Protein AF-A0A954UZG6-F1 (afdb_monomer_lite)

Sequence (116 aa):
MIPKDFITAWREHAPWILDAQVEQDLVLPLTGQQRVSPSDVVECFEAYLQQSGLRVSRAEFEANLAAKKTDRVFLSDMRSLLRQDARDFDTALAIDQVLENYVSLLPGAPWKGEKR

Secondary structure (DSSP, 8-state):
---HHHHHHHTTT---SSHHHHHHHHHTTTTT-S---HHHHHHHHHHHHHHTT----HHHHHHHHHHHHH-HHHHHHHHHH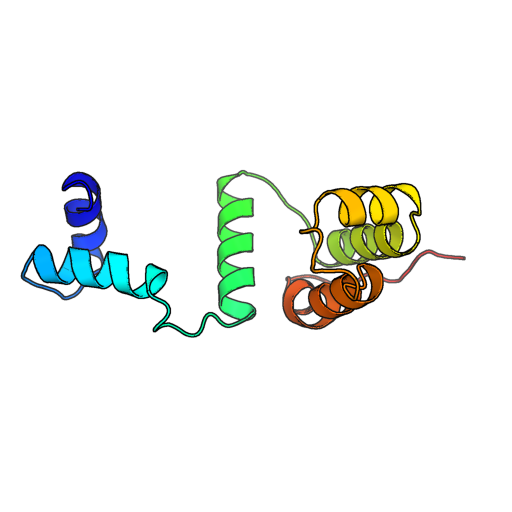S-TT-TT--HHHHHHHHHHHTGGGSSSPPP-----

Structure (mmCIF, N/CA/C/O backbone):
data_AF-A0A954UZG6-F1
#
_entry.id   AF-A0A954UZG6-F1
#
loop_
_atom_site.group_PDB
_atom_site.id
_atom_site.type_symbol
_atom_site.label_atom_id
_atom_site.label_alt_id
_atom_site.label_comp_id
_atom_site.label_asym_id
_atom_site.label_entity_id
_atom_site.label_seq_id
_atom_site.pdbx_PDB_ins_code
_atom_site.Cartn_x
_atom_site.Cartn_y
_atom_site.Cartn_z
_atom_site.occupancy
_atom_site.B_iso_or_equiv
_atom_site.auth_seq_id
_atom_site.auth_comp_id
_atom_site.auth_asym_id
_atom_site.auth_atom_id
_atom_site.pdbx_PDB_model_num
ATOM 1 N N . MET A 1 1 ? 4.000 28.529 5.828 1.00 62.19 1 MET A N 1
ATOM 2 C CA . MET A 1 1 ? 3.173 28.983 6.957 1.00 62.19 1 MET A CA 1
ATOM 3 C C . MET A 1 1 ? 1.832 28.292 6.824 1.00 62.19 1 MET A C 1
ATOM 5 O O . MET A 1 1 ? 1.206 28.436 5.775 1.00 62.19 1 MET A O 1
ATOM 9 N N . ILE A 1 2 ? 1.470 27.456 7.791 1.00 64.38 2 ILE A N 1
ATOM 10 C CA . ILE A 1 2 ? 0.232 26.663 7.760 1.00 64.38 2 ILE A CA 1
ATOM 11 C C . ILE A 1 2 ? -0.966 27.598 8.021 1.00 64.38 2 ILE A C 1
ATOM 13 O O . ILE A 1 2 ? -0.858 28.495 8.859 1.00 64.38 2 ILE A O 1
ATOM 17 N N . PRO A 1 3 ? -2.103 27.454 7.309 1.00 76.88 3 PRO A N 1
ATOM 18 C CA . PRO A 1 3 ? -3.289 28.266 7.579 1.00 76.88 3 PRO A CA 1
ATOM 19 C C . PRO A 1 3 ? -3.791 28.088 9.020 1.00 76.88 3 PRO A C 1
ATOM 21 O O . PRO A 1 3 ? -3.823 26.972 9.539 1.00 76.88 3 PRO A O 1
ATOM 24 N N . LYS A 1 4 ? -4.219 29.190 9.655 1.00 71.62 4 LYS A N 1
ATOM 25 C CA . LYS A 1 4 ? -4.636 29.215 11.071 1.00 71.62 4 LYS A CA 1
ATOM 26 C C . LYS A 1 4 ? -5.756 28.230 11.402 1.00 71.62 4 LYS A C 1
ATOM 28 O O . LYS A 1 4 ? -5.760 27.691 12.502 1.00 71.62 4 LYS A O 1
ATOM 33 N N . ASP A 1 5 ? -6.635 27.944 10.450 1.00 77.00 5 ASP A N 1
ATOM 34 C CA . ASP A 1 5 ? -7.758 27.022 10.641 1.00 77.00 5 ASP A CA 1
ATOM 35 C C . ASP A 1 5 ? -7.280 25.601 10.994 1.00 77.00 5 ASP A C 1
ATOM 37 O O . ASP A 1 5 ? -7.848 24.947 11.867 1.00 77.00 5 ASP A O 1
ATOM 41 N N . PHE A 1 6 ? -6.168 25.153 10.397 1.00 69.56 6 PHE A N 1
ATOM 42 C CA . PHE A 1 6 ? -5.555 23.857 10.711 1.00 69.56 6 PHE A CA 1
ATOM 43 C C . PHE A 1 6 ? -4.847 23.860 12.072 1.00 69.56 6 PHE A C 1
ATOM 45 O O . PHE A 1 6 ? -4.890 22.864 12.791 1.00 69.56 6 PHE A O 1
ATOM 52 N N . ILE A 1 7 ? -4.246 24.991 12.459 1.00 67.44 7 ILE A N 1
ATOM 53 C CA . ILE A 1 7 ? -3.619 25.171 13.779 1.00 67.44 7 ILE A CA 1
ATOM 54 C C . ILE A 1 7 ? -4.689 25.101 14.880 1.00 67.44 7 ILE A C 1
ATOM 56 O O . ILE A 1 7 ? -4.490 24.451 15.904 1.00 67.44 7 ILE A O 1
ATOM 60 N N . THR A 1 8 ? -5.844 25.738 14.670 1.00 74.25 8 THR A N 1
ATOM 61 C CA . THR A 1 8 ? -6.954 25.725 15.631 1.00 74.25 8 THR A CA 1
ATOM 62 C C . THR A 1 8 ? -7.562 24.332 15.791 1.00 74.25 8 THR A C 1
ATOM 64 O O . THR A 1 8 ? -7.784 23.920 16.925 1.00 74.25 8 THR A O 1
ATOM 67 N N . ALA A 1 9 ? -7.765 23.585 14.701 1.00 74.25 9 ALA A N 1
ATOM 68 C CA . ALA A 1 9 ? -8.306 22.224 14.765 1.00 74.25 9 ALA A CA 1
ATOM 69 C C . ALA A 1 9 ? -7.365 21.239 15.490 1.00 74.25 9 ALA A C 1
ATOM 71 O O . ALA A 1 9 ? -7.809 20.423 16.295 1.00 74.25 9 ALA A O 1
ATOM 72 N N . TRP A 1 10 ? -6.051 21.335 15.256 1.00 70.69 10 TRP A N 1
ATOM 73 C CA . TRP A 1 10 ? -5.071 20.440 15.888 1.00 70.69 10 TRP A CA 1
ATOM 74 C C . TRP A 1 10 ? -4.840 20.744 17.378 1.00 70.69 10 TRP A C 1
ATOM 76 O O . TRP A 1 10 ? -4.401 19.880 18.137 1.00 70.69 10 TRP A O 1
ATOM 86 N N . ARG A 1 11 ? -5.199 21.950 17.835 1.00 74.44 11 ARG A N 1
ATOM 87 C CA . ARG A 1 11 ? -5.082 22.371 19.240 1.00 74.44 11 ARG A CA 1
ATOM 88 C C . ARG A 1 11 ? -5.907 21.522 20.206 1.00 74.44 11 ARG A C 1
ATOM 90 O O . ARG A 1 11 ? -5.558 21.442 21.376 1.00 74.44 11 ARG A O 1
ATOM 97 N N . GLU A 1 12 ? -6.977 20.885 19.735 1.00 75.81 12 GLU A N 1
ATOM 98 C CA . GLU A 1 12 ? -7.786 19.982 20.564 1.00 75.81 12 GLU A CA 1
ATOM 99 C C . GLU A 1 12 ? -7.026 18.709 20.968 1.00 75.81 12 GLU A C 1
ATOM 101 O O . GLU A 1 12 ? -7.334 18.106 21.993 1.00 75.81 12 GLU A O 1
ATOM 106 N N . HIS A 1 13 ? -6.014 18.324 20.187 1.00 70.06 13 HIS A N 1
ATOM 107 C CA . HIS A 1 13 ? -5.254 17.087 20.364 1.00 70.06 13 HIS A CA 1
ATOM 108 C C . HIS A 1 13 ? -3.807 17.341 20.818 1.00 70.06 13 HIS A C 1
ATOM 110 O O . HIS A 1 13 ? -3.174 16.454 21.390 1.00 70.06 13 HIS A O 1
ATOM 116 N N . ALA A 1 14 ? -3.279 18.547 20.587 1.00 68.88 14 ALA A N 1
ATOM 117 C CA . ALA A 1 14 ? -1.903 18.903 20.907 1.00 68.88 14 ALA A CA 1
ATOM 118 C C . ALA A 1 14 ? -1.766 19.506 22.324 1.00 68.88 14 ALA A C 1
ATOM 120 O O . ALA A 1 14 ? -2.500 20.430 22.676 1.00 68.88 14 ALA A O 1
ATOM 121 N N . PRO A 1 15 ? -0.773 19.087 23.132 1.00 77.00 15 PRO A N 1
ATOM 122 C CA . PRO A 1 15 ? -0.575 19.590 24.497 1.00 77.00 15 PRO A CA 1
ATOM 123 C C . PRO A 1 15 ? 0.059 20.997 24.561 1.00 77.00 15 PRO A C 1
ATOM 125 O O . PRO A 1 15 ? 0.458 21.452 25.635 1.00 77.00 15 PRO A O 1
ATOM 128 N N . TRP A 1 16 ? 0.210 21.687 23.426 1.00 77.31 16 TRP A N 1
ATOM 129 C CA . TRP A 1 16 ? 1.030 22.894 23.301 1.00 77.31 16 TRP A CA 1
ATOM 130 C C . TRP A 1 16 ? 0.223 24.190 23.449 1.00 77.31 16 TRP A C 1
ATOM 132 O O . TRP A 1 16 ? -0.877 24.342 22.923 1.00 77.31 16 TRP A O 1
ATOM 142 N N . ILE A 1 17 ? 0.811 25.168 24.145 1.00 74.25 17 ILE A N 1
ATOM 143 C CA . ILE A 1 17 ? 0.149 26.439 24.482 1.00 74.25 17 ILE A CA 1
ATOM 144 C C . ILE A 1 17 ? 0.275 27.464 23.347 1.00 74.25 17 ILE A C 1
ATOM 146 O O . ILE A 1 17 ? -0.627 28.282 23.163 1.00 74.25 17 ILE A O 1
ATOM 150 N N . LEU A 1 18 ? 1.375 27.441 22.589 1.00 81.00 18 LEU A N 1
ATOM 151 C CA . LEU A 1 18 ? 1.670 28.438 21.558 1.00 81.00 18 LEU A CA 1
ATOM 152 C C . LEU A 1 18 ? 1.354 27.911 20.154 1.00 81.00 18 LEU A C 1
ATOM 154 O O . LEU A 1 18 ? 1.793 26.825 19.781 1.00 81.00 18 LEU A O 1
ATOM 158 N N . ASP A 1 19 ? 0.698 28.735 19.335 1.00 78.19 19 ASP A N 1
ATOM 159 C CA . ASP A 1 19 ? 0.338 28.407 17.946 1.00 78.19 19 ASP A CA 1
ATOM 160 C C . ASP A 1 19 ? 1.563 28.031 17.092 1.00 78.19 19 ASP A C 1
ATOM 162 O O . ASP A 1 19 ? 1.489 27.137 16.258 1.00 78.19 19 ASP A O 1
ATOM 166 N N . ALA A 1 20 ? 2.719 28.652 17.351 1.00 75.69 20 ALA A N 1
ATOM 167 C CA . ALA A 1 20 ? 3.974 28.326 16.671 1.00 75.69 20 ALA A CA 1
ATOM 168 C C . ALA A 1 20 ? 4.494 26.912 16.999 1.00 75.69 20 ALA A C 1
ATOM 170 O O . ALA A 1 20 ? 5.166 26.302 16.173 1.00 75.69 20 ALA A O 1
ATOM 171 N N . GLN A 1 21 ? 4.190 26.382 18.189 1.00 71.81 21 GLN A N 1
ATOM 172 C CA . GLN A 1 21 ? 4.551 25.013 18.574 1.00 71.81 21 GLN A CA 1
ATOM 173 C C . GLN A 1 21 ? 3.598 23.999 17.943 1.00 71.81 21 GLN A C 1
ATOM 175 O O . GLN A 1 21 ? 4.041 22.943 17.512 1.00 71.81 21 GLN A O 1
ATOM 180 N N . VAL A 1 22 ? 2.314 24.347 17.819 1.00 71.69 22 VAL A N 1
ATOM 181 C CA . VAL A 1 22 ? 1.327 23.552 17.073 1.00 71.69 22 VAL A CA 1
ATOM 182 C C . VAL A 1 22 ? 1.681 23.521 15.581 1.00 71.69 22 VAL A C 1
ATOM 184 O O . VAL A 1 22 ? 1.643 22.463 14.965 1.00 71.69 22 VAL A O 1
ATOM 187 N N . GLU A 1 23 ? 2.106 24.648 15.001 1.00 71.50 23 GLU A N 1
ATOM 188 C CA . GLU A 1 23 ? 2.611 24.695 13.622 1.00 71.50 23 GLU A CA 1
ATOM 189 C C . GLU A 1 23 ? 3.891 23.858 13.456 1.00 71.50 23 GLU A C 1
ATOM 191 O O . GLU A 1 23 ? 4.007 23.123 12.479 1.00 71.50 23 GLU A O 1
ATOM 196 N N . GLN A 1 24 ? 4.833 23.905 14.407 1.00 65.81 24 GLN A N 1
ATOM 197 C CA . GLN A 1 24 ? 6.018 23.035 14.385 1.00 65.81 24 GLN A CA 1
ATOM 198 C C . GLN A 1 24 ? 5.658 21.549 14.497 1.00 65.81 24 GLN A C 1
ATOM 200 O O . GLN A 1 24 ? 6.232 20.749 13.766 1.00 65.81 24 GLN A O 1
ATOM 205 N N . ASP A 1 25 ? 4.702 21.186 15.352 1.00 68.25 25 ASP A N 1
ATOM 206 C CA . ASP A 1 25 ? 4.195 19.818 15.508 1.00 68.25 25 ASP A CA 1
ATOM 207 C C . ASP A 1 25 ? 3.499 19.313 14.238 1.00 68.25 25 ASP A C 1
ATOM 209 O O . ASP A 1 25 ? 3.684 18.171 13.850 1.00 68.25 25 ASP A O 1
ATOM 213 N N . LEU A 1 26 ? 2.784 20.179 13.515 1.00 66.62 26 LEU A N 1
ATOM 214 C CA . LEU A 1 26 ? 2.226 19.864 12.194 1.00 66.62 26 LEU A CA 1
ATOM 215 C C . LEU A 1 26 ? 3.310 19.706 11.111 1.00 66.62 26 LEU A C 1
ATOM 217 O O . LEU A 1 26 ? 3.137 18.953 10.153 1.00 66.62 26 LEU A O 1
ATOM 221 N N . VAL A 1 27 ? 4.434 20.415 11.242 1.00 64.94 27 VAL A N 1
ATOM 222 C CA . VAL A 1 27 ? 5.568 20.356 10.307 1.00 64.94 27 VAL A CA 1
ATOM 223 C C . VAL A 1 27 ? 6.495 19.167 10.598 1.00 64.94 27 VAL A C 1
ATOM 225 O O . VAL A 1 27 ? 7.066 18.611 9.665 1.00 64.94 27 VAL A O 1
ATOM 228 N N . LEU A 1 28 ? 6.644 18.739 11.852 1.00 58.75 28 LEU A N 1
ATOM 229 C CA . LEU A 1 28 ? 7.558 17.668 12.281 1.00 58.75 28 LEU A CA 1
ATOM 230 C C . LEU A 1 28 ? 7.314 16.293 11.610 1.00 58.75 28 LEU A C 1
ATOM 232 O O . LEU A 1 28 ? 8.291 15.655 11.201 1.00 58.75 28 LEU A O 1
ATOM 236 N N . PRO A 1 29 ? 6.062 15.841 11.394 1.00 56.78 29 PRO A N 1
ATOM 237 C CA . PRO A 1 29 ? 5.753 14.664 10.583 1.00 56.78 29 PRO A CA 1
ATOM 238 C C . PRO A 1 29 ? 6.189 14.820 9.121 1.00 56.78 29 PRO A C 1
ATOM 240 O O . PRO A 1 29 ? 6.600 13.849 8.490 1.00 56.78 29 PRO A O 1
ATOM 243 N N . LEU A 1 30 ? 6.149 16.045 8.585 1.00 54.38 30 LEU A N 1
ATOM 244 C CA . LEU A 1 30 ? 6.547 16.368 7.211 1.00 54.38 30 LEU A CA 1
ATOM 245 C C . LEU A 1 30 ? 8.068 16.574 7.058 1.00 54.38 30 LEU A C 1
ATOM 247 O O . LEU A 1 30 ? 8.573 16.528 5.938 1.00 54.38 30 LEU A O 1
ATOM 251 N N . THR A 1 31 ? 8.808 16.784 8.155 1.00 56.31 31 THR A N 1
ATOM 252 C CA . THR A 1 31 ? 10.274 16.978 8.165 1.00 56.31 31 THR A CA 1
ATOM 253 C C . THR A 1 31 ? 11.068 15.737 8.587 1.00 56.31 31 THR A C 1
ATOM 255 O O . THR A 1 31 ? 12.297 15.788 8.646 1.00 56.31 31 THR A O 1
ATOM 258 N N . GLY A 1 32 ? 10.402 14.595 8.793 1.00 54.75 32 GLY A N 1
ATOM 259 C CA . GLY A 1 32 ? 11.051 13.279 8.829 1.00 54.75 32 GLY A CA 1
ATOM 260 C C . GLY A 1 32 ? 11.675 12.865 10.165 1.00 54.75 32 GLY A C 1
ATOM 261 O O . GLY A 1 32 ? 12.545 11.996 10.172 1.00 54.75 32 GLY A O 1
ATOM 262 N N . GLN A 1 33 ? 11.253 13.440 11.298 1.00 54.66 33 GLN A N 1
ATOM 263 C CA . GLN A 1 33 ? 11.718 12.976 12.618 1.00 54.66 33 GLN A CA 1
ATOM 264 C C . GLN A 1 33 ? 10.901 11.809 13.194 1.00 54.66 33 GLN A C 1
ATOM 266 O O . GLN A 1 33 ? 11.409 11.071 14.039 1.00 54.66 33 GLN A O 1
ATOM 271 N N . GLN A 1 34 ? 9.682 11.579 12.701 1.00 58.91 34 GLN A N 1
ATOM 272 C CA . GLN A 1 34 ? 8.888 10.409 13.068 1.00 58.91 34 GLN A CA 1
ATOM 273 C C . GLN A 1 34 ? 9.229 9.249 12.121 1.00 58.91 34 GLN A C 1
ATOM 275 O O . GLN A 1 34 ? 8.957 9.309 10.921 1.00 58.91 34 GLN A O 1
ATOM 280 N N . ARG A 1 35 ? 9.826 8.171 12.644 1.00 66.75 35 ARG A N 1
ATOM 281 C CA . ARG A 1 35 ? 9.919 6.906 11.901 1.00 66.75 35 ARG A CA 1
ATOM 282 C C . ARG A 1 35 ? 8.508 6.343 11.752 1.00 66.75 35 ARG A C 1
ATOM 284 O O . ARG A 1 35 ? 7.974 5.808 12.714 1.00 66.75 35 ARG A O 1
ATOM 291 N N . VAL A 1 36 ? 7.934 6.463 10.560 1.00 79.06 36 VAL A N 1
ATOM 292 C CA . VAL A 1 36 ? 6.674 5.800 10.213 1.00 79.06 36 VAL A CA 1
ATOM 293 C C . VAL A 1 36 ? 6.946 4.303 10.091 1.00 79.06 36 VAL A C 1
ATOM 295 O O . VAL A 1 36 ? 7.778 3.879 9.284 1.00 79.06 36 VAL A O 1
ATOM 298 N N . SER A 1 37 ? 6.284 3.503 10.919 1.00 89.69 37 SER A N 1
ATOM 299 C CA . SER A 1 37 ? 6.337 2.046 10.848 1.00 89.69 37 SER A CA 1
ATOM 300 C C . SER A 1 37 ? 5.312 1.509 9.836 1.00 89.69 37 SER A C 1
ATOM 302 O O . SER A 1 37 ? 4.332 2.190 9.529 1.00 89.69 37 SER A O 1
ATOM 304 N N . PRO A 1 38 ? 5.486 0.286 9.303 1.00 91.88 38 PRO A N 1
ATOM 305 C CA . PRO A 1 38 ? 4.487 -0.316 8.421 1.00 91.88 38 PRO A CA 1
ATOM 306 C C . PRO A 1 38 ? 3.093 -0.436 9.052 1.00 91.88 38 PRO A C 1
ATOM 308 O O . PRO A 1 38 ? 2.103 -0.251 8.349 1.00 91.88 38 PRO A O 1
ATOM 311 N N . SER A 1 39 ? 3.005 -0.669 10.367 1.00 89.69 39 SER A N 1
ATOM 312 C CA . SER A 1 39 ? 1.727 -0.680 11.090 1.00 89.69 39 SER A CA 1
ATOM 313 C C . SER A 1 39 ? 1.033 0.677 11.068 1.00 89.69 39 SER A C 1
ATOM 315 O O . SER A 1 39 ? -0.165 0.715 10.811 1.00 89.69 39 SER A O 1
ATOM 317 N N . ASP A 1 40 ? 1.774 1.780 11.229 1.00 89.56 40 ASP A N 1
ATOM 318 C CA . ASP A 1 40 ? 1.191 3.130 11.169 1.00 89.56 40 ASP A CA 1
ATOM 319 C C . ASP A 1 40 ? 0.597 3.408 9.779 1.00 89.56 40 ASP A C 1
ATOM 321 O O . ASP A 1 40 ? -0.463 4.016 9.646 1.00 89.56 40 ASP A O 1
ATOM 325 N N . VAL A 1 41 ? 1.265 2.934 8.717 1.00 90.94 41 VAL A N 1
ATOM 326 C CA . VAL A 1 41 ? 0.765 3.063 7.338 1.00 90.94 41 VAL A CA 1
ATOM 327 C C . VAL A 1 41 ? -0.518 2.262 7.140 1.00 90.94 41 VAL A C 1
ATOM 329 O O . VAL A 1 41 ? -1.454 2.757 6.512 1.00 90.94 41 VAL A O 1
ATOM 332 N N . VAL A 1 42 ? -0.562 1.032 7.654 1.00 92.88 42 VAL A N 1
ATOM 333 C CA . VAL A 1 42 ? -1.727 0.148 7.523 1.00 92.88 42 VAL A CA 1
ATOM 334 C C . VAL A 1 42 ? -2.919 0.707 8.293 1.00 92.88 42 VAL A C 1
ATOM 336 O O . VAL A 1 42 ? -4.000 0.790 7.718 1.00 92.88 42 VAL A O 1
ATOM 339 N N . GLU A 1 43 ? -2.717 1.200 9.515 1.00 90.38 43 GLU A N 1
ATOM 340 C CA . GLU A 1 43 ? -3.770 1.848 10.307 1.00 90.38 43 GLU A CA 1
ATOM 341 C C . GLU A 1 43 ? -4.347 3.075 9.582 1.00 90.38 43 GLU A C 1
ATOM 343 O O . GLU A 1 43 ? -5.565 3.214 9.433 1.00 90.38 43 GLU A O 1
ATOM 348 N N . CYS A 1 44 ? -3.479 3.936 9.040 1.00 91.25 44 CYS A N 1
ATOM 349 C CA . CYS A 1 44 ? -3.901 5.084 8.235 1.00 91.25 44 CYS A CA 1
ATOM 350 C C . CYS A 1 44 ? -4.700 4.658 6.994 1.00 91.25 44 CYS A C 1
ATOM 352 O O . CYS A 1 44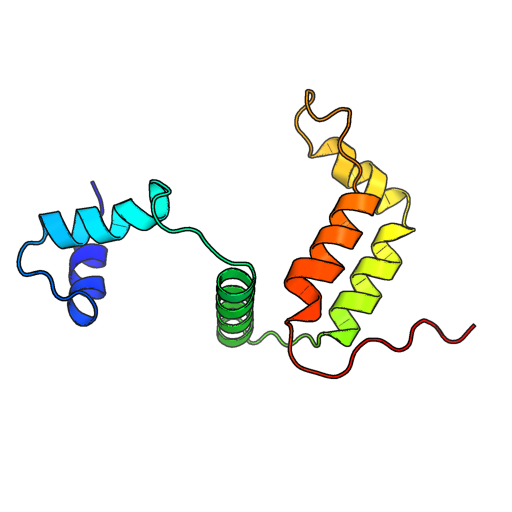 ? -5.700 5.285 6.634 1.00 91.25 44 CYS A O 1
ATOM 354 N N . PHE A 1 45 ? -4.269 3.586 6.330 1.00 91.44 45 PHE A N 1
ATOM 355 C CA . PHE A 1 45 ? -4.944 3.052 5.156 1.00 91.44 45 PHE A CA 1
ATOM 356 C C . PHE A 1 45 ? -6.328 2.470 5.494 1.00 91.44 45 PHE A C 1
ATOM 358 O O . PHE A 1 45 ? -7.292 2.722 4.767 1.00 91.44 45 PHE A O 1
ATOM 365 N N . GLU A 1 46 ? -6.471 1.763 6.615 1.00 90.25 46 GLU A N 1
ATOM 366 C CA . GLU A 1 46 ? -7.766 1.266 7.096 1.00 90.25 46 GLU A CA 1
ATOM 367 C C . GLU A 1 46 ? -8.726 2.411 7.435 1.00 90.25 46 GLU A C 1
ATOM 369 O O . GLU A 1 46 ? -9.886 2.397 7.006 1.00 90.25 46 GLU A O 1
ATOM 374 N N . ALA A 1 47 ? -8.236 3.448 8.120 1.00 88.44 47 ALA A N 1
ATOM 375 C CA . ALA A 1 47 ? -9.017 4.645 8.417 1.00 88.44 47 ALA A CA 1
ATOM 376 C C . ALA A 1 47 ? -9.501 5.345 7.134 1.00 88.44 47 ALA A C 1
ATOM 378 O O . ALA A 1 47 ? -10.665 5.751 7.045 1.00 88.44 47 ALA A O 1
ATOM 379 N N . TYR A 1 48 ? -8.642 5.437 6.113 1.00 91.06 48 TYR A N 1
ATOM 380 C CA . TYR A 1 48 ? -8.998 5.985 4.802 1.00 91.06 48 TYR A CA 1
ATOM 381 C C . TYR A 1 48 ? -10.112 5.182 4.114 1.00 91.06 48 TYR A C 1
ATOM 383 O O . TYR A 1 48 ? -11.077 5.767 3.609 1.00 91.06 48 TYR A O 1
ATOM 391 N N . LEU A 1 49 ? -10.008 3.850 4.106 1.00 89.62 49 LEU A N 1
ATOM 392 C CA . LEU A 1 49 ? -11.024 2.980 3.510 1.00 89.62 49 LEU A CA 1
ATOM 393 C C . LEU A 1 49 ? -12.370 3.130 4.220 1.00 89.62 49 LEU A C 1
ATOM 395 O O . LEU A 1 49 ? -13.397 3.295 3.559 1.00 89.62 49 LEU A O 1
ATOM 399 N N . GLN A 1 50 ? -12.357 3.153 5.555 1.00 87.44 50 GLN A N 1
ATOM 400 C CA . GLN A 1 50 ? -13.558 3.335 6.362 1.00 87.44 50 GLN A CA 1
ATOM 401 C C . GLN A 1 50 ? -14.243 4.677 6.075 1.00 87.44 50 GLN A C 1
ATOM 403 O O . GLN A 1 50 ? -15.457 4.703 5.874 1.00 87.44 50 GLN A O 1
ATOM 408 N N . GLN A 1 51 ? -13.486 5.778 6.013 1.00 89.88 51 GLN A N 1
ATOM 409 C CA . GLN A 1 51 ? -14.032 7.100 5.678 1.00 89.88 51 GLN A CA 1
ATOM 410 C C . GLN A 1 51 ? -14.565 7.165 4.243 1.00 89.88 51 GLN A C 1
ATOM 412 O O . GLN A 1 51 ? -15.575 7.817 3.988 1.00 89.88 51 GLN A O 1
ATOM 417 N N . SER A 1 52 ? -13.925 6.452 3.315 1.00 91.00 52 SER A N 1
ATOM 418 C CA . SER A 1 52 ? -14.346 6.375 1.911 1.00 91.00 52 SER A CA 1
ATOM 419 C C . SER A 1 52 ? -15.515 5.406 1.680 1.00 91.00 52 SER A C 1
ATOM 421 O O . SER A 1 52 ? -15.986 5.272 0.552 1.00 91.00 52 SER A O 1
ATOM 423 N N . GLY A 1 53 ? -15.977 4.699 2.721 1.00 91.00 53 GLY A N 1
ATOM 424 C CA . GLY A 1 53 ? -17.014 3.668 2.618 1.00 91.00 53 GLY A CA 1
ATOM 425 C C . GLY A 1 53 ? -16.583 2.429 1.825 1.00 91.00 53 GLY A C 1
ATOM 426 O O . GLY A 1 53 ? -17.428 1.625 1.430 1.00 91.00 53 GLY A O 1
ATOM 427 N N . LEU A 1 54 ? -15.282 2.267 1.580 1.00 90.06 54 LEU A N 1
ATOM 428 C CA . LEU A 1 54 ? -14.712 1.139 0.856 1.00 90.06 54 LEU A CA 1
ATOM 429 C C . LEU A 1 54 ? -14.361 0.018 1.833 1.00 90.06 54 LEU A C 1
ATOM 431 O O . LEU A 1 54 ? -13.977 0.250 2.978 1.00 90.06 54 LEU A O 1
ATOM 435 N N . ARG A 1 55 ? -14.486 -1.225 1.372 1.00 86.56 55 ARG A N 1
ATOM 436 C CA . ARG A 1 55 ? -14.064 -2.410 2.119 1.00 86.56 55 ARG A CA 1
ATOM 437 C C . ARG A 1 55 ? -13.275 -3.315 1.202 1.00 86.56 55 ARG A C 1
ATOM 439 O O . ARG A 1 55 ? -13.693 -3.569 0.078 1.00 86.56 55 ARG A O 1
ATOM 446 N N . VAL A 1 56 ? -12.151 -3.791 1.708 1.00 86.75 56 VAL A N 1
ATOM 447 C CA . VAL A 1 56 ? -11.300 -4.761 1.035 1.00 86.75 56 VAL A CA 1
ATOM 448 C C . VAL A 1 56 ? -10.603 -5.581 2.108 1.00 86.75 56 VAL A C 1
ATOM 450 O O . VAL A 1 56 ? -10.117 -5.055 3.106 1.00 86.75 56 VAL A O 1
ATOM 453 N N . SER A 1 57 ? -10.630 -6.890 1.933 1.00 91.06 57 SER A N 1
ATOM 454 C CA . SER A 1 57 ? -10.008 -7.852 2.827 1.00 91.06 57 SER A CA 1
ATOM 455 C C . SER A 1 57 ? -8.550 -8.086 2.455 1.00 91.06 57 SER A C 1
ATOM 457 O O . SER A 1 57 ? -8.139 -7.908 1.304 1.00 91.06 57 SER A O 1
ATOM 459 N N . ARG A 1 58 ? -7.774 -8.587 3.419 1.00 94.44 58 ARG A N 1
ATOM 460 C CA . ARG A 1 58 ? -6.417 -9.080 3.170 1.00 94.44 58 ARG A CA 1
ATOM 461 C C . ARG A 1 58 ? -6.355 -10.047 1.980 1.00 94.44 58 ARG A C 1
ATOM 463 O O . ARG A 1 58 ? -5.515 -9.877 1.102 1.00 94.44 58 ARG A O 1
ATOM 470 N N . ALA A 1 59 ? -7.264 -11.022 1.920 1.00 94.38 59 ALA A N 1
ATOM 471 C CA . ALA A 1 59 ? -7.286 -12.008 0.841 1.00 94.38 59 ALA A CA 1
ATOM 472 C C . ALA A 1 59 ? -7.515 -11.382 -0.546 1.00 94.38 59 ALA A C 1
ATOM 474 O O . ALA A 1 59 ? -6.901 -11.813 -1.521 1.00 94.38 59 ALA A O 1
ATOM 475 N N . GLU A 1 60 ? -8.380 -10.370 -0.650 1.00 94.19 60 GLU A N 1
ATOM 476 C CA . GLU A 1 60 ? -8.620 -9.657 -1.912 1.00 94.19 60 GLU A CA 1
ATOM 477 C C . GLU A 1 60 ? -7.378 -8.884 -2.362 1.00 94.19 60 GLU A C 1
ATOM 479 O O . GLU A 1 60 ? -7.041 -8.898 -3.547 1.00 94.19 60 GLU A O 1
ATOM 484 N N . PHE A 1 61 ? -6.660 -8.264 -1.423 1.00 94.19 61 PHE A N 1
ATOM 485 C CA . PHE A 1 61 ? -5.401 -7.581 -1.711 1.00 94.19 61 PHE A CA 1
ATOM 486 C C . PHE A 1 61 ? -4.304 -8.536 -2.178 1.00 94.19 61 PHE A C 1
ATOM 488 O O . PHE A 1 61 ? -3.662 -8.280 -3.198 1.00 94.19 61 PHE A O 1
ATOM 495 N N . GLU A 1 62 ? -4.106 -9.641 -1.458 1.00 95.56 62 GLU A N 1
ATOM 496 C CA . GLU A 1 62 ? -3.115 -10.660 -1.808 1.00 95.56 62 GLU A CA 1
ATOM 497 C C . GLU A 1 62 ? -3.403 -11.253 -3.195 1.00 95.56 62 GLU A C 1
ATOM 499 O O . GLU A 1 62 ? -2.498 -11.323 -4.027 1.00 95.56 62 GLU A O 1
ATOM 504 N N . ALA A 1 63 ? -4.664 -11.587 -3.493 1.00 94.62 63 ALA A N 1
ATOM 505 C CA . ALA A 1 63 ? -5.069 -12.075 -4.811 1.00 94.62 63 ALA A CA 1
ATOM 506 C C . ALA A 1 63 ? -4.826 -11.033 -5.918 1.00 94.62 63 ALA A C 1
ATOM 508 O O . ALA A 1 63 ? -4.288 -11.358 -6.978 1.00 94.62 63 ALA A O 1
ATOM 509 N N . ASN A 1 64 ? -5.187 -9.767 -5.675 1.00 94.81 64 ASN A N 1
ATOM 510 C CA . ASN A 1 64 ? -5.010 -8.695 -6.653 1.00 94.81 64 ASN A CA 1
ATOM 511 C C . ASN A 1 64 ? -3.533 -8.449 -6.986 1.00 94.81 64 ASN A C 1
ATOM 513 O O . ASN A 1 64 ? -3.177 -8.306 -8.157 1.00 94.81 64 ASN A O 1
ATOM 517 N N . LEU A 1 65 ? -2.671 -8.405 -5.969 1.00 94.06 65 LEU A N 1
ATOM 518 C CA . LEU A 1 65 ? -1.236 -8.205 -6.158 1.00 94.06 65 LEU A CA 1
ATOM 519 C C . LEU A 1 65 ? -0.561 -9.428 -6.783 1.00 94.06 65 LEU A C 1
ATOM 521 O O . LEU A 1 65 ? 0.302 -9.258 -7.642 1.00 94.06 65 LEU A O 1
ATOM 525 N N . ALA A 1 66 ? -0.984 -10.645 -6.431 1.00 92.88 66 ALA A N 1
ATOM 526 C CA . ALA A 1 66 ? -0.494 -11.862 -7.072 1.00 92.88 66 ALA A CA 1
ATOM 527 C C . ALA A 1 66 ? -0.807 -11.884 -8.578 1.00 92.88 66 ALA A C 1
ATOM 529 O O . ALA A 1 66 ? 0.071 -12.214 -9.376 1.00 92.88 66 ALA A O 1
ATOM 530 N N . ALA A 1 67 ? -2.012 -11.461 -8.975 1.00 93.62 67 ALA A N 1
ATOM 531 C CA . ALA A 1 67 ? -2.380 -11.318 -10.383 1.00 93.62 67 ALA A CA 1
ATOM 532 C C . ALA A 1 67 ? -1.536 -10.240 -11.090 1.00 93.62 67 ALA A C 1
ATOM 534 O O . ALA A 1 67 ? -0.989 -10.477 -12.165 1.00 93.62 67 ALA A O 1
ATOM 535 N N . LYS A 1 68 ? -1.348 -9.073 -10.460 1.00 94.38 68 LYS A N 1
ATOM 536 C CA . LYS A 1 68 ? -0.513 -7.984 -11.003 1.00 94.38 68 LYS A CA 1
ATOM 537 C C . LYS A 1 68 ? 0.955 -8.370 -11.169 1.00 94.38 68 LYS A C 1
ATOM 539 O O . LYS A 1 68 ? 1.612 -7.884 -12.084 1.00 94.38 68 LYS A O 1
ATOM 544 N N . LYS A 1 69 ? 1.474 -9.251 -10.311 1.00 93.06 69 LYS A N 1
ATOM 545 C CA . LYS A 1 69 ? 2.867 -9.709 -10.366 1.00 93.06 69 LYS A CA 1
ATOM 546 C C . LYS A 1 69 ? 3.191 -10.473 -11.653 1.00 93.06 69 LYS A C 1
ATOM 548 O O . LYS A 1 69 ? 4.341 -10.471 -12.081 1.00 93.06 69 LYS A O 1
ATOM 553 N N . THR A 1 70 ? 2.208 -11.128 -12.270 1.00 92.06 70 THR A N 1
ATOM 554 C CA . THR A 1 70 ? 2.391 -11.885 -13.522 1.00 92.06 70 THR A CA 1
ATOM 555 C C . THR A 1 70 ? 1.870 -11.143 -14.757 1.00 92.06 70 THR A C 1
ATOM 557 O O . THR A 1 70 ? 2.149 -11.557 -15.885 1.00 92.06 70 THR A O 1
ATOM 560 N N . ASP A 1 71 ? 1.170 -10.023 -14.568 1.00 94.88 71 ASP A N 1
ATOM 561 C CA . ASP A 1 71 ? 0.623 -9.207 -15.646 1.00 94.88 71 ASP A CA 1
ATOM 562 C C . ASP A 1 71 ? 1.703 -8.339 -16.311 1.00 94.88 71 ASP A C 1
ATOM 564 O O . ASP A 1 71 ? 2.195 -7.347 -15.771 1.00 94.88 71 ASP A O 1
ATOM 568 N N . ARG A 1 72 ? 2.041 -8.691 -17.554 1.00 92.38 72 ARG A N 1
ATOM 569 C CA . ARG A 1 72 ? 3.048 -7.983 -18.354 1.00 92.38 72 ARG A CA 1
ATOM 570 C C . ARG A 1 72 ? 2.664 -6.536 -18.672 1.00 92.38 72 ARG A C 1
ATOM 572 O O . ARG A 1 72 ? 3.571 -5.721 -18.830 1.00 92.38 72 ARG A O 1
ATOM 579 N N . VAL A 1 73 ? 1.373 -6.226 -18.798 1.00 93.50 73 VAL A N 1
ATOM 580 C CA . VAL A 1 73 ? 0.896 -4.863 -19.079 1.00 93.50 73 VAL A CA 1
ATOM 581 C C . VAL A 1 73 ? 1.123 -4.000 -17.850 1.00 93.50 73 VAL A C 1
ATOM 583 O O . VAL A 1 73 ? 1.820 -2.994 -17.938 1.00 93.50 73 VAL A O 1
ATOM 586 N N . PHE A 1 74 ? 0.660 -4.463 -16.687 1.00 93.06 74 PHE A N 1
ATOM 587 C CA . PHE A 1 74 ? 0.880 -3.777 -15.417 1.00 93.06 74 PHE A CA 1
ATOM 588 C C . PHE A 1 74 ? 2.370 -3.512 -15.149 1.00 93.06 74 PHE A C 1
ATOM 590 O O . PHE A 1 74 ? 2.758 -2.387 -14.835 1.00 93.06 74 PHE A O 1
ATOM 597 N N . LEU A 1 75 ? 3.227 -4.526 -15.318 1.00 91.00 75 LEU A N 1
ATOM 598 C CA . LEU A 1 75 ? 4.672 -4.385 -15.102 1.00 91.00 75 LEU A CA 1
ATOM 599 C C . LEU A 1 75 ? 5.316 -3.373 -16.067 1.00 91.00 75 LEU A C 1
ATOM 601 O O . LEU A 1 75 ? 6.204 -2.614 -15.672 1.00 91.00 75 LEU A O 1
ATOM 605 N N . SER A 1 76 ? 4.875 -3.346 -17.328 1.00 89.38 76 SER A N 1
ATOM 606 C CA . SER A 1 76 ? 5.356 -2.38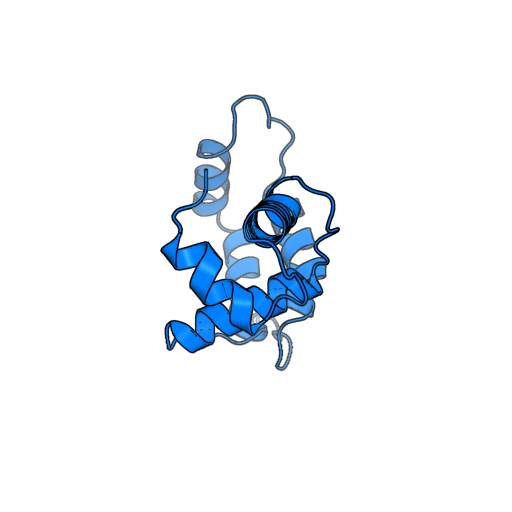4 -18.324 1.00 89.38 76 SER A CA 1
ATOM 607 C C . SER A 1 76 ? 4.922 -0.955 -17.989 1.00 89.38 76 SER A C 1
ATOM 609 O O . SER A 1 76 ? 5.746 -0.039 -18.040 1.00 89.38 76 SER A O 1
ATOM 611 N N . ASP A 1 77 ? 3.658 -0.765 -17.609 1.00 91.62 77 ASP A N 1
ATOM 612 C CA . ASP A 1 77 ? 3.106 0.543 -17.248 1.00 91.62 77 ASP A CA 1
ATOM 613 C C . ASP A 1 77 ? 3.822 1.119 -16.027 1.00 91.62 77 ASP A C 1
ATOM 615 O O . ASP A 1 77 ? 4.253 2.272 -16.053 1.00 91.62 77 ASP A O 1
ATOM 619 N N . MET A 1 78 ? 4.062 0.303 -14.996 1.00 90.19 78 MET A N 1
ATOM 620 C CA . MET A 1 78 ? 4.805 0.734 -13.810 1.00 90.19 78 MET A CA 1
ATOM 621 C C . MET A 1 78 ? 6.205 1.228 -14.164 1.00 90.19 78 MET A C 1
ATOM 623 O O . MET A 1 78 ? 6.611 2.284 -13.685 1.00 90.19 78 MET A O 1
ATOM 627 N N . ARG A 1 79 ? 6.922 0.535 -15.057 1.00 85.38 79 ARG A N 1
ATOM 628 C CA . ARG A 1 79 ? 8.257 0.958 -15.504 1.00 85.38 79 ARG A CA 1
ATOM 629 C C . ARG A 1 79 ? 8.248 2.338 -16.169 1.00 85.38 79 ARG A C 1
ATOM 631 O O . ARG A 1 79 ? 9.226 3.067 -16.039 1.00 85.38 79 ARG A O 1
ATOM 638 N N . SER A 1 80 ? 7.162 2.704 -16.851 1.00 88.19 80 SER A N 1
ATOM 639 C CA . SER A 1 80 ? 7.019 4.019 -17.492 1.00 88.19 80 SER A CA 1
ATOM 640 C C . SER A 1 80 ? 6.798 5.173 -16.504 1.00 88.19 80 SER A C 1
ATOM 642 O O . SER A 1 80 ? 7.146 6.311 -16.811 1.00 88.19 80 SER A O 1
ATOM 644 N N . LEU A 1 81 ? 6.255 4.880 -15.316 1.00 90.19 81 LEU A N 1
ATOM 645 C CA . LEU A 1 81 ? 5.980 5.865 -14.263 1.00 90.19 81 LEU A CA 1
ATOM 646 C C . LEU A 1 81 ? 7.203 6.152 -13.381 1.00 90.19 81 LEU A C 1
ATOM 648 O O . LEU A 1 81 ? 7.214 7.125 -12.625 1.00 90.19 81 LEU A O 1
ATOM 652 N N . LEU A 1 82 ? 8.226 5.300 -13.450 1.00 87.75 82 LEU A N 1
ATOM 653 C CA . LEU A 1 82 ? 9.448 5.450 -12.671 1.00 87.75 82 LEU A CA 1
ATOM 654 C C . LEU A 1 82 ? 10.341 6.548 -13.246 1.00 87.75 82 LEU A C 1
ATOM 656 O O . LEU A 1 82 ? 10.385 6.799 -14.452 1.00 87.75 82 LEU A O 1
ATOM 660 N N . ARG A 1 83 ? 11.124 7.178 -12.365 1.00 88.56 83 ARG A N 1
ATOM 661 C CA . ARG A 1 83 ? 12.192 8.074 -12.811 1.00 88.56 83 ARG A CA 1
ATOM 662 C C . ARG A 1 83 ? 13.187 7.310 -13.685 1.00 88.56 83 ARG A C 1
ATOM 664 O O . ARG A 1 83 ? 13.462 6.134 -13.466 1.00 88.56 83 ARG A O 1
ATOM 671 N N . GLN A 1 84 ? 13.768 8.010 -14.655 1.00 80.44 84 GLN A N 1
ATOM 672 C CA . GLN A 1 84 ? 14.676 7.417 -15.645 1.00 80.44 84 GLN A CA 1
ATOM 673 C C . GLN A 1 84 ? 15.960 6.815 -15.038 1.00 80.44 84 GLN A C 1
ATOM 675 O O . GLN A 1 84 ? 16.626 5.999 -15.681 1.00 80.44 84 GLN A O 1
ATOM 680 N N . ASP A 1 85 ? 16.321 7.229 -13.824 1.00 86.81 85 ASP A N 1
ATOM 681 C CA . ASP A 1 85 ? 17.462 6.734 -13.055 1.00 86.81 85 ASP A CA 1
ATOM 682 C C . ASP A 1 85 ? 17.145 5.469 -12.237 1.00 86.81 85 ASP A C 1
ATOM 684 O O . ASP A 1 85 ? 18.066 4.762 -11.838 1.00 86.81 85 ASP A O 1
ATOM 688 N N . ALA A 1 86 ? 15.871 5.105 -12.066 1.00 86.19 86 ALA A N 1
ATOM 689 C CA . ALA A 1 86 ? 15.431 3.901 -11.358 1.00 86.19 86 ALA A CA 1
ATOM 690 C C . ALA A 1 86 ? 15.521 2.637 -12.238 1.00 86.19 86 ALA A C 1
ATOM 692 O O . ALA A 1 86 ? 14.580 1.849 -12.330 1.00 86.19 86 ALA A O 1
ATOM 693 N N . ARG A 1 87 ? 16.653 2.448 -12.928 1.00 77.19 87 ARG A N 1
ATOM 694 C CA . ARG A 1 87 ? 16.847 1.355 -13.901 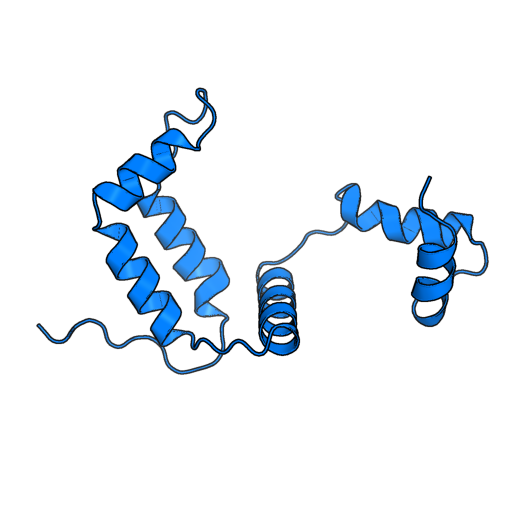1.00 77.19 87 ARG A CA 1
ATOM 695 C C . ARG A 1 87 ? 16.831 -0.034 -13.269 1.00 77.19 87 ARG A C 1
ATOM 697 O O . ARG A 1 87 ? 16.432 -0.980 -13.942 1.00 77.19 87 ARG A O 1
ATOM 704 N N . ASP A 1 88 ? 17.218 -0.117 -12.001 1.00 87.56 88 ASP A N 1
ATOM 705 C CA . ASP A 1 88 ? 17.333 -1.368 -11.246 1.00 87.56 88 ASP A CA 1
ATOM 706 C C . ASP A 1 88 ? 16.080 -1.665 -10.407 1.00 87.56 88 ASP A C 1
ATOM 708 O O . ASP A 1 88 ? 16.074 -2.581 -9.586 1.00 87.56 88 ASP A O 1
ATOM 712 N N . PHE A 1 89 ? 15.009 -0.883 -10.579 1.00 88.88 89 PHE A N 1
ATOM 713 C CA . PHE A 1 89 ? 13.763 -1.125 -9.869 1.00 88.88 89 PHE A CA 1
ATOM 714 C C . PHE A 1 89 ? 13.053 -2.358 -10.431 1.00 88.88 89 PHE A C 1
ATOM 716 O O . PHE A 1 89 ? 12.613 -2.376 -11.583 1.00 88.88 89 PHE A O 1
ATOM 723 N N . ASP A 1 90 ? 12.888 -3.366 -9.582 1.00 90.62 90 ASP A N 1
ATOM 724 C CA . ASP A 1 90 ? 12.120 -4.566 -9.883 1.00 90.62 90 ASP A CA 1
ATOM 725 C C . ASP A 1 90 ? 10.719 -4.452 -9.267 1.00 90.62 90 ASP A C 1
ATOM 727 O O . ASP A 1 90 ? 10.534 -4.522 -8.050 1.00 90.62 90 ASP A O 1
ATOM 731 N N . THR A 1 91 ? 9.711 -4.269 -10.123 1.00 91.62 91 THR A N 1
ATOM 732 C CA . THR A 1 91 ? 8.310 -4.167 -9.695 1.00 91.62 91 THR A CA 1
ATOM 733 C C . THR A 1 91 ? 7.806 -5.455 -9.044 1.00 91.62 91 THR A C 1
ATOM 735 O O . THR A 1 91 ? 7.010 -5.382 -8.111 1.00 91.62 91 THR A O 1
ATOM 738 N N . ALA A 1 92 ? 8.261 -6.630 -9.485 1.00 90.25 92 ALA A N 1
ATOM 739 C CA . ALA A 1 92 ? 7.842 -7.898 -8.900 1.00 90.25 92 ALA A CA 1
ATOM 740 C C . ALA A 1 92 ? 8.430 -8.080 -7.493 1.00 90.25 92 ALA A C 1
ATOM 742 O O . ALA A 1 92 ? 7.709 -8.505 -6.590 1.00 90.25 92 ALA A O 1
ATOM 743 N N . LEU A 1 93 ? 9.693 -7.690 -7.291 1.00 91.75 93 LEU A N 1
ATOM 744 C CA . LEU A 1 93 ? 10.320 -7.668 -5.966 1.00 91.75 93 LEU A CA 1
ATOM 745 C C . LEU A 1 93 ? 9.646 -6.646 -5.039 1.00 91.75 93 LEU A C 1
ATOM 747 O O . LEU A 1 93 ? 9.409 -6.929 -3.868 1.00 91.75 93 LEU A O 1
ATOM 751 N N . ALA A 1 94 ? 9.296 -5.468 -5.561 1.00 93.62 94 ALA A N 1
ATOM 752 C CA . ALA A 1 94 ? 8.575 -4.454 -4.796 1.00 93.62 94 ALA A CA 1
ATOM 753 C C . ALA A 1 94 ? 7.187 -4.948 -4.354 1.00 93.62 94 ALA A C 1
ATOM 755 O O . ALA A 1 94 ? 6.778 -4.695 -3.222 1.00 93.62 94 ALA A O 1
ATOM 756 N N . ILE A 1 95 ? 6.475 -5.693 -5.209 1.00 94.12 95 ILE A N 1
ATOM 757 C CA . ILE A 1 95 ? 5.205 -6.334 -4.833 1.00 94.12 95 ILE A CA 1
ATOM 758 C C . ILE A 1 95 ? 5.412 -7.314 -3.671 1.00 94.12 95 ILE A C 1
ATOM 760 O O . ILE A 1 95 ? 4.617 -7.292 -2.734 1.00 94.12 95 ILE A O 1
ATOM 764 N N . ASP A 1 96 ? 6.476 -8.123 -3.689 1.00 94.31 96 ASP A N 1
ATOM 765 C CA . ASP A 1 96 ? 6.780 -9.043 -2.582 1.00 94.31 96 ASP A CA 1
ATOM 766 C C . ASP A 1 96 ? 7.025 -8.292 -1.270 1.00 94.31 96 ASP A C 1
ATOM 768 O O . ASP A 1 96 ? 6.463 -8.651 -0.236 1.00 94.31 96 ASP A O 1
ATOM 772 N N . GLN A 1 97 ? 7.776 -7.189 -1.319 1.00 94.69 97 GLN A N 1
ATOM 773 C CA . GLN A 1 97 ? 8.008 -6.344 -0.146 1.00 94.69 97 GLN A CA 1
ATOM 774 C C . GLN A 1 97 ? 6.716 -5.719 0.393 1.00 94.69 97 GLN A C 1
ATOM 776 O O . GLN A 1 97 ? 6.557 -5.599 1.609 1.00 94.69 97 GLN A O 1
ATOM 781 N N . VAL A 1 98 ? 5.789 -5.322 -0.482 1.00 95.06 98 VAL A N 1
ATOM 782 C CA . VAL A 1 98 ? 4.480 -4.789 -0.075 1.00 95.06 98 VAL A CA 1
ATOM 783 C C . VAL A 1 98 ? 3.623 -5.880 0.567 1.00 95.06 98 VAL A C 1
ATOM 785 O O . VAL A 1 98 ? 3.002 -5.640 1.606 1.00 95.06 98 VAL A O 1
ATOM 788 N N . LEU A 1 99 ? 3.612 -7.080 -0.019 1.00 93.81 99 LEU A N 1
ATOM 789 C CA . LEU A 1 99 ? 2.890 -8.231 0.520 1.00 93.81 99 LEU A CA 1
ATOM 790 C C . LEU A 1 99 ? 3.389 -8.597 1.924 1.00 93.81 99 LEU A C 1
ATOM 792 O O . LEU A 1 99 ? 2.586 -8.764 2.841 1.00 93.81 99 LEU A O 1
ATOM 796 N N . GLU A 1 100 ? 4.708 -8.675 2.095 1.00 94.62 100 GLU A N 1
ATOM 797 C CA . GLU A 1 100 ? 5.344 -9.086 3.345 1.00 94.62 100 GLU A CA 1
ATOM 798 C C . GLU A 1 100 ? 5.206 -8.037 4.452 1.00 94.62 100 GLU A C 1
ATOM 800 O O . GLU A 1 100 ? 4.825 -8.383 5.569 1.00 94.62 100 GLU A O 1
ATOM 805 N N . ASN A 1 101 ? 5.475 -6.762 4.158 1.00 95.00 101 ASN A N 1
ATOM 806 C CA . ASN A 1 101 ? 5.605 -5.737 5.199 1.00 95.00 101 ASN A CA 1
ATOM 807 C C . ASN A 1 101 ? 4.304 -4.988 5.513 1.00 95.00 101 ASN A C 1
ATOM 809 O O . ASN A 1 101 ? 4.190 -4.431 6.601 1.00 95.00 101 ASN A O 1
ATOM 813 N N . TYR A 1 102 ? 3.343 -4.947 4.582 1.00 94.88 102 TYR A N 1
ATOM 814 C CA . TYR A 1 102 ? 2.122 -4.145 4.732 1.00 94.88 102 TYR A CA 1
ATOM 815 C C . TYR A 1 102 ? 0.856 -4.994 4.643 1.00 94.88 102 TYR A C 1
ATOM 817 O O . TYR A 1 102 ? 0.050 -5.002 5.569 1.00 94.88 102 TYR A O 1
ATOM 825 N N . VAL A 1 103 ? 0.669 -5.744 3.554 1.00 94.56 103 VAL A N 1
ATOM 826 C CA . VAL A 1 103 ? -0.576 -6.508 3.334 1.00 94.56 103 VAL A CA 1
ATOM 827 C C . VAL A 1 103 ? -0.747 -7.614 4.377 1.00 94.56 103 VAL A C 1
ATOM 829 O O . VAL A 1 103 ? -1.869 -7.902 4.787 1.00 94.56 103 VAL A O 1
ATOM 832 N N . SER A 1 104 ? 0.354 -8.191 4.864 1.00 94.44 104 SER A N 1
ATOM 833 C CA . SER 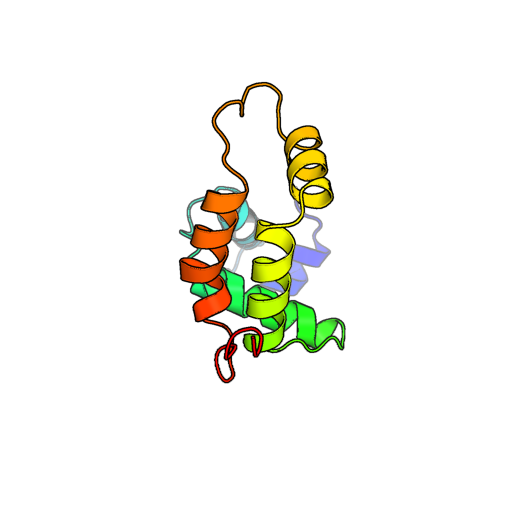A 1 104 ? 0.342 -9.198 5.929 1.00 94.44 104 SER A CA 1
ATOM 834 C C . SER A 1 104 ? -0.252 -8.699 7.256 1.00 94.44 104 SER A C 1
ATOM 836 O O . SER A 1 104 ? -0.714 -9.525 8.049 1.00 94.44 104 SER A O 1
ATOM 838 N N . LEU A 1 105 ? -0.266 -7.379 7.477 1.00 94.06 105 LEU A N 1
ATOM 839 C CA . LEU A 1 105 ? -0.810 -6.722 8.667 1.00 94.06 105 LEU A CA 1
ATOM 840 C C . LEU A 1 105 ? -2.314 -6.429 8.551 1.00 94.06 105 LEU A C 1
ATOM 842 O O . LEU A 1 105 ? -2.947 -6.158 9.568 1.00 94.06 105 LEU A O 1
ATOM 846 N N . LEU A 1 106 ? -2.898 -6.496 7.346 1.00 92.69 106 LEU A N 1
ATOM 847 C CA . LEU A 1 106 ? -4.333 -6.274 7.158 1.00 92.69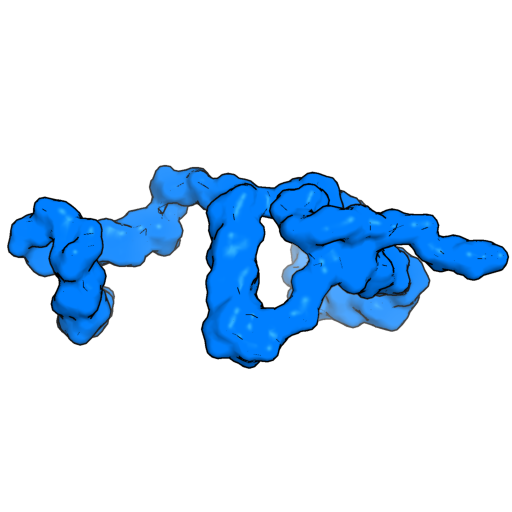 106 LEU A CA 1
ATOM 848 C C . LEU A 1 106 ? -5.161 -7.364 7.860 1.00 92.69 106 LEU A C 1
ATOM 850 O O . LEU A 1 106 ? -4.776 -8.542 7.858 1.00 92.69 106 LEU A O 1
ATOM 854 N N . PRO A 1 107 ? -6.340 -7.019 8.404 1.00 89.31 107 PRO A N 1
ATOM 855 C CA . PRO A 1 107 ? -7.194 -7.986 9.070 1.00 89.31 107 PRO A CA 1
ATOM 856 C C . PRO A 1 107 ? -7.825 -8.978 8.084 1.00 89.31 107 PRO A C 1
ATOM 858 O O . PRO A 1 107 ? -8.086 -8.691 6.911 1.00 89.31 107 PRO A O 1
ATOM 861 N N . GLY A 1 108 ? -8.144 -10.162 8.607 1.00 90.75 108 GLY A N 1
ATOM 862 C CA . GLY A 1 108 ? -8.830 -11.226 7.877 1.00 90.75 108 GLY A CA 1
ATOM 863 C C . GLY A 1 108 ? -7.938 -12.421 7.549 1.00 90.75 108 GLY A C 1
ATOM 864 O O . GLY A 1 108 ? -6.746 -12.455 7.846 1.00 90.75 108 GLY A O 1
ATOM 865 N N . ALA A 1 109 ? -8.554 -13.448 6.966 1.00 93.25 109 ALA A N 1
ATOM 866 C CA . ALA A 1 109 ? -7.833 -14.646 6.559 1.00 93.25 109 ALA A CA 1
ATOM 867 C C . ALA A 1 109 ? -6.949 -14.360 5.329 1.00 93.25 109 ALA A C 1
ATOM 869 O O . ALA A 1 109 ? -7.371 -13.594 4.457 1.00 93.25 109 ALA A O 1
ATOM 870 N N . PRO A 1 110 ? -5.765 -14.991 5.223 1.00 92.62 110 PRO A N 1
ATOM 871 C CA . PRO A 1 110 ? -4.935 -14.891 4.031 1.00 92.62 110 PRO A CA 1
ATOM 872 C C . PRO A 1 110 ? -5.615 -15.558 2.831 1.00 92.62 110 PRO A C 1
ATOM 874 O O . PRO A 1 110 ? -6.464 -16.453 2.964 1.00 92.62 110 PRO A O 1
ATOM 877 N N . TRP A 1 111 ? -5.213 -15.134 1.643 1.00 94.56 111 TRP A N 1
ATOM 878 C CA . TRP A 1 111 ? -5.624 -15.722 0.386 1.00 94.56 111 TRP A CA 1
ATOM 879 C C . TRP A 1 111 ? -5.118 -17.161 0.270 1.00 94.56 111 TRP A C 1
ATOM 881 O O . TRP A 1 111 ? -3.982 -17.490 0.603 1.00 94.56 111 TRP A O 1
ATOM 891 N N . LYS A 1 112 ? -5.982 -18.048 -0.228 1.00 90.19 112 LYS A N 1
ATOM 892 C CA . LYS A 1 112 ? -5.694 -19.487 -0.347 1.00 90.19 112 LYS A CA 1
ATOM 893 C C . LYS A 1 112 ? -5.060 -19.872 -1.690 1.00 90.19 112 LYS A C 1
ATOM 895 O O . LYS A 1 112 ? -4.941 -21.061 -1.974 1.00 90.19 112 LYS A O 1
ATOM 900 N N . GLY A 1 113 ? -4.673 -18.886 -2.500 1.00 81.94 113 GLY A N 1
ATOM 901 C CA . GLY A 1 113 ? -4.222 -19.086 -3.874 1.00 81.94 113 GLY A CA 1
ATOM 902 C C . GLY A 1 113 ? -5.373 -19.362 -4.847 1.00 81.94 113 GLY A C 1
ATOM 903 O O . GLY A 1 113 ? -6.519 -19.597 -4.454 1.00 81.94 113 GLY A O 1
ATOM 904 N N . GLU A 1 114 ? -5.064 -19.340 -6.140 1.00 70.50 114 GLU A N 1
ATOM 905 C CA . GLU A 1 114 ? -5.965 -19.849 -7.173 1.00 70.50 114 GLU A CA 1
ATOM 906 C C . GLU A 1 114 ? -6.048 -21.377 -7.071 1.00 70.50 114 GLU A C 1
ATOM 908 O O . GLU A 1 114 ? -5.029 -22.072 -7.012 1.00 70.50 114 GLU A O 1
ATOM 913 N N . LYS A 1 115 ? -7.273 -21.921 -7.048 1.00 56.84 115 LYS A N 1
ATOM 914 C CA . LYS A 1 115 ? -7.472 -23.356 -7.273 1.00 56.84 115 LYS A CA 1
ATOM 915 C C . LYS A 1 115 ? -7.017 -23.649 -8.702 1.00 56.84 115 LYS A C 1
ATOM 917 O O . LYS A 1 115 ? -7.659 -23.185 -9.639 1.00 56.84 115 LYS A O 1
ATOM 922 N N . ARG A 1 116 ? -5.895 -24.360 -8.823 1.00 44.19 116 ARG A N 1
ATOM 923 C CA . ARG A 1 116 ? -5.409 -24.927 -10.086 1.00 44.19 116 ARG A CA 1
ATOM 924 C C . ARG A 1 116 ? -6.456 -25.807 -10.757 1.00 44.19 116 ARG A C 1
ATOM 926 O O . ARG A 1 116 ? -7.190 -26.501 -10.015 1.00 44.19 116 ARG A O 1
#

pLDDT: mean 83.38, std 12.3, range [44.19, 95.56]

Radius of gyration: 19.38 Å; chains: 1; bounding box: 34×54×44 Å

Foldseek 3Di:
DDDVVQLVVCVVPDPDDDSVVSVVVVCVVVVPPDDQALVNVQVVVVVVCVVVVHDDALQNLQVVLVVLLPDPVNQVVVVVVDDPVVPVDDPNVVSVVCNPRHSVPTDDDHHPDDDD